Protein AF-A0A522RI01-F1 (afdb_monomer_lite)

Structure (mmCIF, N/CA/C/O backbone):
data_AF-A0A522RI01-F1
#
_entry.id   AF-A0A522RI01-F1
#
loop_
_atom_site.group_PDB
_atom_site.id
_atom_site.type_symbol
_atom_site.label_atom_id
_atom_site.label_alt_id
_atom_site.label_comp_id
_atom_site.label_asym_id
_atom_site.label_entity_id
_atom_site.label_seq_id
_atom_site.pdbx_PDB_ins_code
_atom_site.Cartn_x
_atom_site.Cartn_y
_atom_site.Cartn_z
_atom_site.occupancy
_atom_site.B_iso_or_equiv
_atom_site.auth_seq_id
_atom_site.auth_comp_id
_atom_site.auth_asym_id
_atom_site.auth_atom_id
_atom_site.pdbx_PDB_model_num
ATOM 1 N N . ASP A 1 1 ? 22.354 7.415 5.703 1.00 71.25 1 ASP A N 1
ATOM 2 C CA . ASP A 1 1 ? 20.894 7.228 5.762 1.00 71.25 1 ASP A CA 1
ATOM 3 C C . ASP A 1 1 ? 20.558 5.929 5.032 1.00 71.25 1 ASP A C 1
ATOM 5 O O . ASP A 1 1 ? 21.022 5.754 3.914 1.00 71.25 1 ASP A O 1
ATOM 9 N N . LYS A 1 2 ? 19.882 4.980 5.693 1.00 70.50 2 LYS A N 1
ATOM 10 C CA . LYS A 1 2 ? 19.686 3.591 5.219 1.00 70.50 2 LYS A CA 1
ATOM 11 C C . LYS A 1 2 ? 18.628 3.477 4.111 1.00 70.50 2 LYS A C 1
ATOM 13 O O . LYS A 1 2 ? 18.598 2.469 3.414 1.00 70.50 2 LYS A O 1
ATOM 18 N N . PHE A 1 3 ? 17.791 4.501 3.945 1.00 70.94 3 PHE A N 1
ATOM 19 C CA . PHE A 1 3 ? 16.669 4.493 3.000 1.00 70.94 3 PHE A CA 1
ATOM 20 C C . PHE A 1 3 ? 16.664 5.697 2.053 1.00 70.94 3 PHE A C 1
ATOM 22 O O . PHE A 1 3 ? 15.741 5.847 1.255 1.00 70.94 3 PHE A O 1
ATOM 29 N N . ALA A 1 4 ? 17.703 6.536 2.101 1.00 79.38 4 ALA A N 1
ATOM 30 C CA . ALA A 1 4 ? 17.859 7.640 1.165 1.00 79.38 4 ALA A CA 1
ATOM 31 C C . ALA A 1 4 ? 17.804 7.126 -0.283 1.00 79.38 4 ALA A C 1
ATOM 33 O O . ALA A 1 4 ? 18.590 6.267 -0.678 1.00 79.38 4 ALA A O 1
ATOM 34 N N . GLY A 1 5 ? 16.859 7.649 -1.065 1.00 81.62 5 GLY A N 1
ATOM 35 C CA . GLY A 1 5 ? 16.677 7.293 -2.475 1.00 81.62 5 GLY A CA 1
ATOM 36 C C . GLY A 1 5 ? 15.866 6.020 -2.741 1.00 81.62 5 GLY A C 1
ATOM 37 O O . GLY A 1 5 ? 15.598 5.724 -3.904 1.00 81.62 5 GLY A O 1
ATOM 38 N N . HIS A 1 6 ? 15.425 5.292 -1.710 1.00 83.31 6 HIS A N 1
ATOM 39 C CA . HIS A 1 6 ? 14.515 4.161 -1.887 1.00 83.31 6 HIS A CA 1
ATOM 40 C C . HIS A 1 6 ? 13.060 4.626 -1.736 1.00 83.31 6 HIS A C 1
ATOM 42 O O . HIS A 1 6 ? 12.658 4.996 -0.631 1.00 83.31 6 HIS A O 1
ATOM 48 N N . PRO A 1 7 ? 12.245 4.622 -2.810 1.00 89.06 7 PRO A N 1
ATOM 49 C CA . PRO A 1 7 ? 10.828 4.926 -2.674 1.00 89.06 7 PRO A CA 1
ATOM 50 C C . PRO A 1 7 ? 10.156 3.871 -1.785 1.00 89.06 7 PRO A C 1
ATOM 52 O O . PRO A 1 7 ? 10.463 2.681 -1.875 1.00 89.06 7 PRO A O 1
ATOM 55 N N . TRP A 1 8 ? 9.218 4.298 -0.937 1.00 93.19 8 TRP A N 1
ATOM 56 C CA . TRP A 1 8 ? 8.350 3.373 -0.208 1.00 93.19 8 TRP A CA 1
ATOM 57 C C . TRP A 1 8 ? 7.534 2.544 -1.207 1.00 93.19 8 TRP A C 1
ATOM 59 O O . TRP A 1 8 ? 7.178 3.036 -2.275 1.00 93.19 8 TRP A O 1
ATOM 69 N N . LEU A 1 9 ? 7.254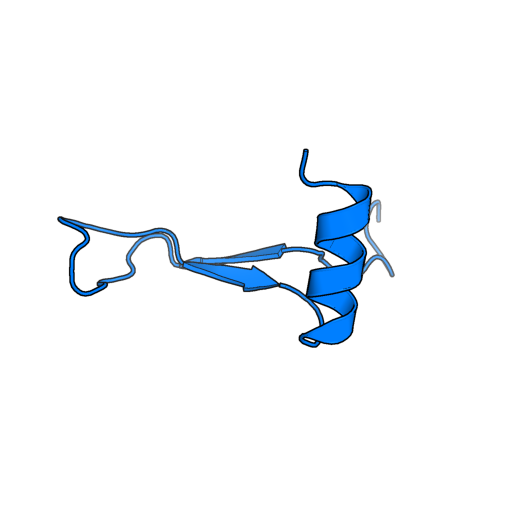 1.284 -0.873 1.00 94.50 9 LEU A N 1
ATOM 70 C CA . LEU A 1 9 ? 6.461 0.385 -1.719 1.00 94.50 9 LEU A CA 1
ATOM 71 C C . LEU A 1 9 ? 4.983 0.403 -1.315 1.00 94.50 9 LEU A C 1
ATOM 73 O O . LEU A 1 9 ? 4.104 0.540 -2.163 1.00 94.50 9 LEU A O 1
ATOM 77 N N . PHE A 1 10 ? 4.734 0.330 -0.007 1.00 96.94 10 PHE A N 1
ATOM 78 C CA . PHE A 1 10 ? 3.434 0.562 0.604 1.00 96.94 10 PHE A CA 1
ATOM 79 C C . PHE A 1 10 ? 3.558 1.609 1.698 1.00 96.94 10 PHE A C 1
ATOM 81 O O . PHE A 1 10 ? 4.587 1.693 2.372 1.00 96.94 10 PHE A O 1
ATOM 88 N N . TRP A 1 11 ? 2.490 2.368 1.889 1.00 97.06 11 TRP A N 1
ATOM 89 C CA . TRP A 1 11 ? 2.356 3.301 2.993 1.00 97.06 11 TRP A CA 1
ATOM 90 C C . TRP A 1 11 ? 1.011 3.090 3.680 1.00 97.06 11 TRP A C 1
ATOM 92 O O . TRP A 1 11 ? -0.033 3.347 3.082 1.00 97.06 11 TRP A O 1
ATOM 102 N N . GLN A 1 12 ? 1.042 2.647 4.937 1.00 98.25 12 GLN A N 1
ATOM 103 C CA . GLN A 1 12 ? -0.110 2.747 5.826 1.00 98.25 12 GLN A CA 1
ATOM 104 C C . GLN A 1 12 ? -0.263 4.209 6.245 1.00 98.25 12 GLN A C 1
ATOM 106 O O . GLN A 1 12 ? 0.543 4.720 7.024 1.00 98.25 12 GLN A O 1
ATOM 111 N N . TYR A 1 13 ? -1.258 4.900 5.697 1.00 97.06 13 TYR A N 1
ATOM 112 C CA . TYR A 1 13 ? -1.418 6.338 5.931 1.00 97.06 13 TYR A CA 1
ATOM 113 C C . TYR A 1 13 ? -2.411 6.660 7.049 1.00 97.06 13 TYR A C 1
ATOM 115 O O . TYR A 1 13 ? -2.442 7.790 7.532 1.00 97.06 13 TYR A O 1
ATOM 123 N N . THR A 1 14 ? -3.209 5.681 7.478 1.00 97.88 14 THR A N 1
ATOM 124 C CA . THR A 1 14 ? -4.044 5.776 8.678 1.00 97.88 14 THR A CA 1
ATOM 125 C C . THR A 1 14 ? -4.297 4.393 9.269 1.00 97.88 14 TH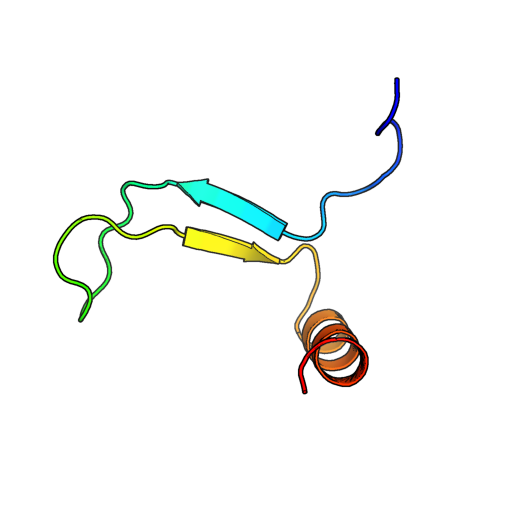R A C 1
ATOM 127 O O . THR A 1 14 ? -4.448 3.429 8.518 1.00 97.88 14 THR A O 1
ATOM 130 N N . GLY A 1 15 ? -4.356 4.328 10.600 1.00 97.69 15 GLY A N 1
ATOM 131 C CA . GLY A 1 15 ? -4.826 3.166 11.361 1.00 97.69 15 GLY A CA 1
ATOM 132 C C . GLY A 1 15 ? -6.224 3.351 11.955 1.00 97.69 15 GLY A C 1
ATOM 133 O O . GLY A 1 15 ? -6.669 2.524 12.735 1.00 97.69 15 GLY A O 1
ATOM 134 N 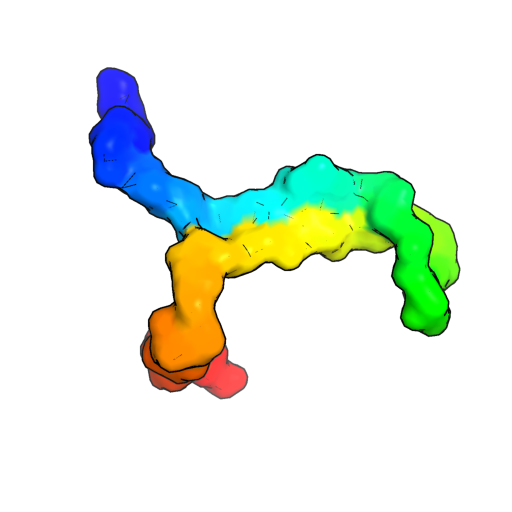N . THR A 1 16 ? -6.903 4.455 11.629 1.00 98.19 16 THR A N 1
ATOM 135 C CA . THR A 1 16 ? -8.229 4.824 12.163 1.00 98.19 16 THR A CA 1
ATOM 136 C C . THR A 1 16 ? -9.252 5.048 11.049 1.00 98.19 16 THR A C 1
ATOM 138 O O . THR A 1 16 ? -10.182 5.848 11.162 1.00 98.19 16 THR A O 1
ATOM 141 N N . GLY A 1 17 ? -9.057 4.383 9.910 1.00 97.50 17 GLY A N 1
ATOM 142 C CA . GLY A 1 17 ? -9.973 4.464 8.782 1.00 97.50 17 GLY A CA 1
ATOM 143 C C . GLY A 1 17 ? -11.342 3.874 9.114 1.00 97.50 17 GLY A C 1
ATOM 144 O O . GLY A 1 17 ? -11.431 2.837 9.759 1.00 97.50 17 GLY A O 1
ATOM 145 N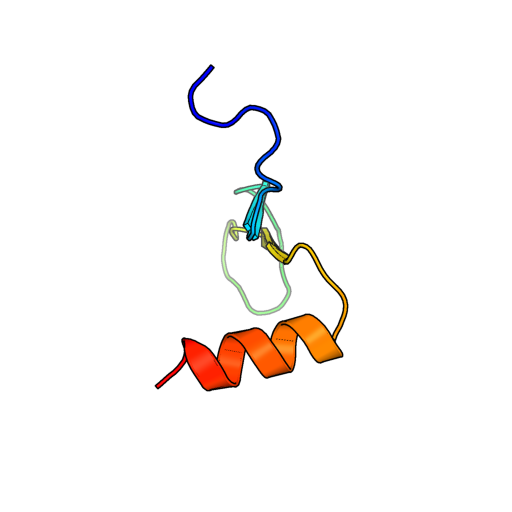 N . VAL A 1 18 ? -12.416 4.491 8.616 1.00 97.38 18 VAL A N 1
ATOM 146 C CA . VAL A 1 18 ? -13.774 3.931 8.694 1.00 97.38 18 VAL A CA 1
ATOM 147 C C . VAL A 1 18 ? -14.196 3.503 7.295 1.00 97.38 18 VAL A C 1
ATOM 149 O O . VAL A 1 18 ? -14.309 4.336 6.394 1.00 97.38 18 VAL A O 1
ATOM 152 N N . LEU A 1 19 ? -14.420 2.202 7.105 1.00 96.12 19 LEU A N 1
ATOM 153 C CA . LEU A 1 19 ? -14.784 1.616 5.815 1.00 96.12 19 LEU A CA 1
ATOM 154 C C . LEU A 1 19 ? -16.104 0.840 5.917 1.00 96.12 19 LEU A C 1
ATOM 156 O O . LEU A 1 19 ? -16.279 0.056 6.852 1.00 96.12 19 LEU A O 1
ATOM 160 N N . PRO A 1 20 ? -17.030 1.000 4.951 1.00 97.62 20 PRO A N 1
ATOM 161 C CA . PRO A 1 20 ? -18.239 0.187 4.900 1.00 97.62 20 PRO A CA 1
ATOM 162 C C . PRO A 1 20 ? -17.906 -1.310 4.921 1.00 97.62 20 PRO A C 1
ATOM 164 O O . PRO A 1 20 ? -17.100 -1.785 4.125 1.00 97.62 20 PRO A O 1
ATOM 167 N N . GLY A 1 21 ? -18.536 -2.054 5.832 1.00 96.88 21 GLY A N 1
ATOM 168 C CA . GLY A 1 21 ? -18.323 -3.497 5.984 1.00 96.88 21 GLY A CA 1
ATOM 169 C C . GLY A 1 21 ? -17.169 -3.894 6.912 1.00 96.88 21 GLY A C 1
ATOM 170 O O . GLY A 1 21 ? -17.047 -5.078 7.220 1.00 96.88 21 GLY A O 1
ATOM 171 N N . ILE A 1 22 ? -16.377 -2.942 7.416 1.00 97.06 22 ILE A N 1
ATOM 172 C CA . ILE A 1 22 ? -15.374 -3.186 8.462 1.00 97.06 22 ILE A CA 1
ATOM 173 C C . ILE A 1 22 ? -15.877 -2.585 9.777 1.00 97.06 22 ILE A C 1
ATOM 175 O O . ILE A 1 22 ? -16.251 -1.415 9.840 1.00 97.06 22 ILE A O 1
ATOM 179 N N . LYS A 1 23 ? -15.933 -3.402 10.836 1.00 97.44 23 LYS A N 1
ATOM 180 C CA . LYS A 1 23 ? -16.326 -2.944 12.173 1.00 97.44 23 LYS A CA 1
ATOM 181 C C . LYS A 1 23 ? -15.106 -2.397 12.911 1.00 97.44 23 LYS A C 1
ATOM 183 O O . LYS A 1 23 ? -14.161 -3.142 13.142 1.00 97.44 23 LYS A O 1
ATOM 188 N N . GLY A 1 24 ? -15.210 -1.156 13.381 1.00 96.69 24 GLY A N 1
ATOM 189 C CA . GLY A 1 24 ? -14.120 -0.471 14.071 1.00 96.69 24 GLY A CA 1
ATOM 190 C C . GLY A 1 24 ? -13.119 0.136 13.093 1.00 96.69 24 GLY A C 1
ATOM 191 O O . GLY A 1 24 ? -13.423 0.303 11.912 1.00 96.69 24 GLY A O 1
ATOM 192 N N . ASP A 1 25 ? -11.950 0.474 13.619 1.00 98.25 25 ASP A N 1
ATOM 193 C CA . ASP A 1 25 ? -10.890 1.143 12.879 1.00 98.25 25 ASP A CA 1
ATOM 194 C C . ASP A 1 25 ? -10.198 0.194 11.892 1.00 98.25 25 ASP A C 1
ATOM 196 O O . ASP A 1 25 ? -9.951 -0.979 12.188 1.00 98.25 25 ASP A O 1
ATOM 200 N N . ALA A 1 26 ? -9.890 0.718 10.708 1.00 98.06 26 ALA A N 1
ATOM 201 C CA . ALA A 1 26 ? -9.224 0.009 9.629 1.00 98.06 26 ALA A CA 1
ATOM 202 C C . ALA A 1 26 ? -7.900 0.677 9.254 1.00 98.06 26 ALA A C 1
ATOM 204 O O . ALA A 1 26 ? -7.820 1.894 9.055 1.00 98.06 26 ALA A O 1
ATOM 205 N N . ASP A 1 27 ? -6.889 -0.157 9.045 1.00 98.44 27 ASP A N 1
ATOM 206 C CA . ASP A 1 27 ? -5.637 0.247 8.427 1.00 98.44 27 ASP A CA 1
ATOM 207 C C . ASP A 1 27 ? -5.847 0.482 6.930 1.00 98.44 27 ASP A C 1
ATOM 209 O O . ASP A 1 27 ? -6.180 -0.446 6.184 1.00 98.44 27 ASP A O 1
ATOM 213 N N . ILE A 1 28 ? -5.605 1.706 6.460 1.00 98.19 28 ILE A N 1
ATOM 214 C CA . ILE A 1 28 ? -5.680 2.022 5.031 1.00 98.19 28 ILE A CA 1
ATOM 215 C C . ILE A 1 28 ? -4.276 2.242 4.476 1.00 98.19 28 ILE A C 1
ATOM 217 O O . ILE A 1 28 ? -3.485 3.037 4.988 1.00 98.19 28 ILE A O 1
ATOM 221 N N . ASN A 1 29 ? -3.976 1.507 3.406 1.00 98.19 29 ASN A N 1
ATOM 222 C CA . ASN A 1 29 ? -2.664 1.444 2.785 1.00 98.19 29 ASN A CA 1
ATOM 223 C C . ASN A 1 29 ? -2.725 1.928 1.332 1.00 98.19 29 ASN A C 1
ATOM 225 O O . ASN A 1 29 ? -3.676 1.624 0.612 1.00 98.19 29 ASN A O 1
ATOM 229 N N . ALA A 1 30 ? -1.685 2.628 0.886 1.00 97.38 30 ALA A N 1
ATOM 230 C CA . ALA A 1 30 ? -1.469 2.995 -0.510 1.00 97.38 30 ALA A CA 1
ATOM 231 C C . ALA A 1 30 ? -0.282 2.214 -1.091 1.00 97.38 30 ALA A C 1
ATOM 233 O O . ALA A 1 30 ? 0.727 2.026 -0.414 1.00 97.38 30 ALA A O 1
ATOM 234 N N . PHE A 1 31 ? -0.387 1.792 -2.351 1.00 97.62 31 PHE A N 1
ATOM 235 C CA . PHE A 1 31 ? 0.726 1.232 -3.123 1.00 97.62 31 PHE A CA 1
ATOM 236 C C . PHE A 1 31 ? 1.399 2.335 -3.947 1.00 97.62 31 PHE A C 1
ATOM 238 O O . PHE A 1 31 ? 0.710 3.143 -4.573 1.00 97.62 31 PHE A O 1
ATOM 245 N N . ASN A 1 32 ? 2.732 2.364 -3.979 1.00 97.06 32 ASN A N 1
ATOM 246 C CA . ASN A 1 32 ? 3.481 3.360 -4.746 1.00 97.06 32 ASN A CA 1
ATOM 247 C C . ASN A 1 32 ? 3.582 2.984 -6.227 1.00 97.06 32 ASN A C 1
ATOM 249 O O . ASN A 1 32 ? 4.609 2.492 -6.703 1.00 97.06 32 ASN A O 1
ATOM 253 N N . GLY A 1 33 ? 2.501 3.185 -6.969 1.00 96.38 33 GLY A N 1
ATOM 254 C CA . GLY A 1 33 ? 2.494 2.923 -8.398 1.00 96.38 33 GLY A CA 1
ATOM 255 C C . GLY A 1 33 ? 1.103 2.943 -9.005 1.00 96.38 33 GLY A C 1
ATOM 256 O O . GLY A 1 33 ? 0.094 3.118 -8.328 1.00 96.38 33 GLY A O 1
ATOM 257 N N . ASN A 1 34 ? 1.061 2.750 -10.318 1.00 98.12 34 ASN A N 1
ATOM 258 C CA . ASN A 1 34 ? -0.187 2.598 -11.052 1.00 98.12 34 ASN A CA 1
ATOM 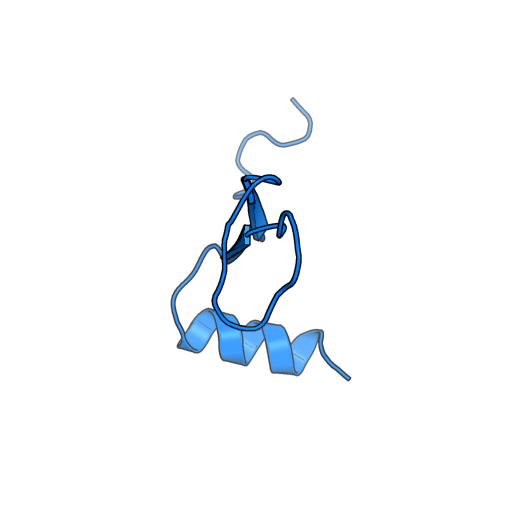259 C C . ASN A 1 34 ? -0.666 1.132 -11.050 1.00 98.12 34 ASN A C 1
ATOM 261 O O . ASN A 1 34 ? -0.015 0.227 -10.521 1.00 98.12 34 ASN A O 1
ATOM 265 N N . ARG A 1 35 ? -1.814 0.893 -11.690 1.00 97.88 35 ARG A N 1
ATOM 266 C CA . ARG A 1 35 ? -2.432 -0.435 -11.785 1.00 97.88 35 ARG A CA 1
ATOM 267 C C . ARG A 1 35 ? -1.534 -1.486 -12.447 1.00 97.88 35 ARG A C 1
ATOM 269 O O . ARG A 1 35 ? -1.519 -2.627 -11.995 1.00 97.88 35 ARG A O 1
ATOM 276 N N . ASP A 1 36 ? -0.788 -1.129 -13.487 1.00 98.44 36 ASP A N 1
ATOM 277 C CA . ASP A 1 36 ? 0.080 -2.083 -14.190 1.00 98.44 36 ASP A CA 1
ATOM 278 C C . ASP A 1 36 ? 1.273 -2.495 -13.325 1.00 98.44 36 ASP A C 1
ATOM 280 O O . ASP A 1 36 ? 1.619 -3.679 -13.258 1.00 98.44 36 ASP A O 1
ATOM 284 N N . ALA A 1 37 ? 1.861 -1.538 -12.600 1.00 97.62 37 ALA A N 1
ATOM 285 C CA . ALA A 1 37 ? 2.900 -1.807 -11.613 1.00 97.62 37 ALA A CA 1
ATOM 286 C C . ALA A 1 37 ? 2.381 -2.715 -10.487 1.00 97.62 37 ALA A C 1
ATOM 288 O O . ALA A 1 37 ? 3.070 -3.661 -10.106 1.00 97.62 37 ALA A O 1
ATOM 289 N N . TRP A 1 38 ? 1.151 -2.483 -10.020 1.00 97.25 38 TRP A N 1
ATOM 290 C CA . TRP A 1 38 ? 0.485 -3.337 -9.037 1.00 97.25 38 TRP A CA 1
ATOM 291 C C . TRP A 1 38 ? 0.314 -4.776 -9.538 1.00 97.25 38 TRP A C 1
ATOM 293 O O . TRP A 1 38 ? 0.733 -5.719 -8.869 1.00 97.25 38 TRP A O 1
ATOM 303 N N . LEU A 1 39 ? -0.225 -4.965 -10.747 1.00 97.88 39 LEU A N 1
ATOM 304 C CA . LEU A 1 39 ? -0.405 -6.297 -11.338 1.00 97.88 39 LEU A CA 1
ATOM 305 C C . LEU A 1 39 ? 0.928 -7.023 -11.548 1.00 97.88 39 LEU A C 1
ATOM 307 O O . LEU A 1 39 ? 1.019 -8.232 -11.324 1.00 97.88 39 LEU A O 1
ATOM 311 N N . LYS A 1 40 ? 1.971 -6.300 -11.970 1.00 97.62 40 LYS A N 1
ATOM 312 C CA . LYS A 1 40 ? 3.325 -6.853 -12.087 1.00 97.62 40 LYS A CA 1
ATOM 313 C C . LYS A 1 40 ? 3.865 -7.284 -10.724 1.00 97.62 40 LYS A C 1
ATOM 315 O O . LYS A 1 40 ? 4.428 -8.371 -10.624 1.00 97.62 40 LYS A O 1
ATOM 320 N N . TRP A 1 41 ? 3.686 -6.455 -9.696 1.00 96.50 41 TRP A N 1
ATOM 321 C CA . TRP A 1 41 ? 4.122 -6.769 -8.340 1.00 96.50 41 TRP A CA 1
ATOM 322 C C . TRP A 1 41 ? 3.398 -8.002 -7.790 1.00 96.50 41 TRP A C 1
ATOM 324 O O . TRP A 1 41 ? 4.063 -8.912 -7.301 1.00 96.50 41 TRP A O 1
ATOM 334 N N . LEU A 1 42 ? 2.074 -8.086 -7.964 1.00 96.69 42 LEU A N 1
ATOM 335 C CA . LEU A 1 42 ? 1.275 -9.246 -7.563 1.00 96.69 42 LEU A CA 1
ATOM 336 C C . LEU A 1 42 ? 1.773 -10.540 -8.207 1.00 96.69 42 LEU A C 1
ATOM 338 O O . LEU A 1 42 ? 2.035 -11.496 -7.497 1.00 96.69 42 LEU A O 1
ATOM 342 N N . ARG A 1 43 ? 1.991 -10.570 -9.526 1.00 97.12 43 ARG A N 1
ATOM 343 C CA . ARG A 1 43 ? 2.498 -11.778 -10.211 1.00 97.12 43 ARG A CA 1
ATOM 344 C C . ARG A 1 43 ? 3.844 -12.267 -9.673 1.00 97.12 43 ARG A C 1
ATOM 346 O O . ARG A 1 43 ? 4.144 -13.447 -9.788 1.00 97.12 43 ARG A O 1
ATOM 353 N N . ALA A 1 44 ? 4.667 -11.357 -9.159 1.00 96.38 44 ALA A N 1
ATOM 354 C CA . ALA A 1 44 ? 5.990 -11.678 -8.642 1.00 96.38 44 ALA A CA 1
ATOM 355 C C . ALA A 1 44 ? 6.001 -12.019 -7.140 1.00 96.38 44 ALA A C 1
ATOM 357 O O . ALA A 1 44 ? 6.971 -12.618 -6.686 1.00 96.38 44 ALA A O 1
ATOM 358 N N . ASN A 1 45 ? 4.981 -11.617 -6.370 1.00 95.88 45 ASN A N 1
ATOM 359 C CA . ASN A 1 45 ? 5.022 -11.649 -4.899 1.00 95.88 45 ASN A CA 1
ATOM 360 C C . ASN A 1 45 ? 3.772 -12.249 -4.233 1.00 95.88 45 ASN A C 1
ATOM 362 O O . ASN A 1 45 ? 3.820 -12.546 -3.043 1.00 95.88 45 ASN A O 1
ATOM 366 N N . ALA A 1 46 ? 2.662 -12.405 -4.955 1.00 87.50 46 ALA A N 1
ATOM 367 C CA . ALA A 1 46 ? 1.443 -13.032 -4.462 1.00 87.50 46 ALA A CA 1
ATOM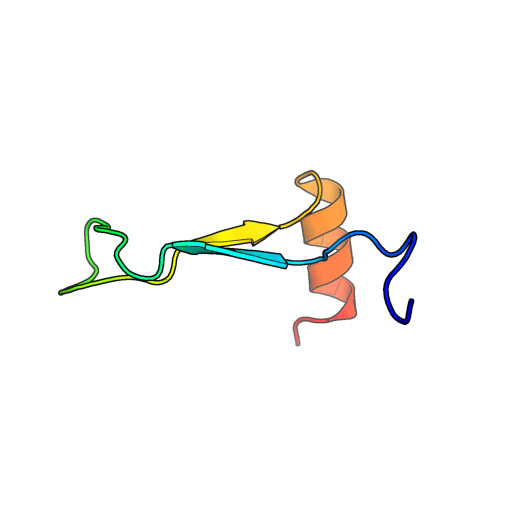 368 C C . ALA A 1 46 ? 1.336 -14.441 -5.057 1.00 87.50 46 ALA A C 1
ATOM 370 O O . ALA A 1 46 ? 1.264 -14.603 -6.275 1.00 87.50 46 ALA A O 1
ATOM 371 N N . THR A 1 47 ? 1.378 -15.438 -4.179 1.00 73.12 47 THR A N 1
ATOM 372 C CA . THR A 1 47 ? 1.129 -16.856 -4.475 1.00 73.12 47 THR A CA 1
ATOM 373 C C . THR A 1 47 ? -0.354 -17.159 -4.536 1.00 73.12 47 THR A C 1
ATOM 375 O O . THR A 1 47 ? -1.060 -16.677 -3.620 1.00 73.12 47 THR A O 1
#

Sequence (47 aa):
DKFAGHPWLFWQYTGTGVLPGIKGDADINAFNGNRDAWLKWLRANAT

Foldseek 3Di:
DVCVPPDDQKDQPDQADDDPPDPGTHGDMDGDDDPVVVVVCCVVPPD

pLDDT: mean 93.64, std 8.01, range [70.5, 98.44]

Secondary structure (DSSP, 8-state):
--STT---SEEEEEEEE--TT--S-EEEEEESS-HHHHHHHHHHH--

Radius of gyration: 13.92 Å; chains: 1; bounding box: 39×24×28 Å